Protein AF-A0A172ZFK7-F1 (afdb_monomer)

Structure (mmCIF, N/CA/C/O backbone):
data_AF-A0A172ZFK7-F1
#
_entry.id   AF-A0A172ZFK7-F1
#
loop_
_atom_site.group_PDB
_atom_site.id
_atom_site.type_symbol
_atom_site.label_atom_id
_atom_site.label_alt_id
_at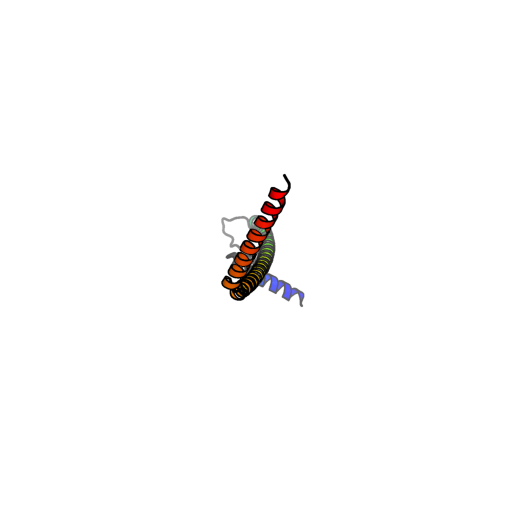om_site.label_comp_id
_atom_site.label_asym_id
_atom_site.label_entity_id
_atom_site.label_seq_id
_atom_site.pdbx_PDB_ins_code
_atom_site.Cartn_x
_atom_site.Cartn_y
_atom_site.Cartn_z
_atom_site.occupancy
_atom_site.B_iso_or_equiv
_atom_site.auth_seq_id
_atom_site.auth_comp_id
_atom_site.auth_asym_id
_atom_site.auth_atom_id
_atom_site.pdbx_PDB_model_num
ATOM 1 N N . MET A 1 1 ? 1.191 -23.867 24.090 1.00 53.88 1 MET A N 1
ATOM 2 C CA . MET A 1 1 ? 1.897 -22.593 24.355 1.00 53.88 1 MET A CA 1
ATOM 3 C C . MET A 1 1 ? 2.225 -21.770 23.101 1.00 53.88 1 MET A C 1
ATOM 5 O O . MET A 1 1 ? 2.322 -20.567 23.243 1.00 53.88 1 MET A O 1
ATOM 9 N N . ALA A 1 2 ? 2.313 -22.334 21.885 1.00 56.88 2 ALA A N 1
ATOM 10 C CA . ALA A 1 2 ? 2.636 -21.568 20.660 1.00 56.88 2 ALA A CA 1
ATOM 11 C C . ALA A 1 2 ? 1.489 -20.710 20.059 1.00 56.88 2 ALA A C 1
ATOM 13 O O . ALA A 1 2 ? 1.729 -19.891 19.178 1.00 56.88 2 ALA A O 1
ATOM 14 N N . VAL A 1 3 ? 0.237 -20.900 20.495 1.00 56.22 3 VAL A N 1
ATOM 15 C CA . VAL A 1 3 ? -0.930 -20.162 19.958 1.00 56.22 3 VAL A CA 1
ATOM 16 C C . VAL A 1 3 ? -0.988 -18.724 20.488 1.00 56.22 3 VAL A C 1
ATOM 18 O O . VAL A 1 3 ? -1.387 -17.823 19.757 1.00 56.22 3 VAL A O 1
ATOM 21 N N . ASP A 1 4 ? -0.530 -18.505 21.722 1.00 61.91 4 ASP A N 1
ATOM 22 C CA . ASP A 1 4 ? -0.511 -17.186 22.368 1.00 61.91 4 ASP A CA 1
ATOM 23 C C . ASP A 1 4 ? 0.520 -16.260 21.696 1.00 61.91 4 ASP A C 1
ATOM 25 O O . ASP A 1 4 ? 0.225 -15.124 21.345 1.00 61.91 4 ASP A O 1
ATOM 29 N N . GLU A 1 5 ? 1.697 -16.791 21.349 1.00 71.00 5 GLU A N 1
ATOM 30 C CA . GLU A 1 5 ? 2.779 -16.035 20.701 1.00 71.00 5 GLU A CA 1
ATOM 31 C C . GLU A 1 5 ? 2.378 -15.396 19.360 1.00 71.00 5 GLU A C 1
ATOM 33 O O . GLU A 1 5 ? 2.743 -14.255 19.075 1.00 71.00 5 GLU A O 1
ATOM 38 N N . ASN A 1 6 ? 1.609 -16.110 18.531 1.00 74.62 6 ASN A N 1
ATOM 39 C CA . ASN A 1 6 ? 1.133 -15.581 17.249 1.00 74.62 6 ASN A CA 1
ATOM 40 C C . ASN A 1 6 ? 0.073 -14.488 17.431 1.00 74.62 6 ASN A C 1
ATOM 42 O O . ASN A 1 6 ? 0.011 -13.552 16.633 1.00 74.62 6 ASN A O 1
ATOM 46 N N . TYR A 1 7 ? -0.750 -14.595 18.476 1.00 72.56 7 TYR A N 1
ATOM 47 C CA . TYR A 1 7 ? -1.747 -13.584 18.806 1.00 72.56 7 TYR A CA 1
ATOM 48 C C . TYR A 1 7 ? -1.083 -12.298 19.312 1.00 72.56 7 TYR A C 1
ATOM 50 O O . TYR A 1 7 ? -1.407 -11.213 18.828 1.00 72.56 7 TYR A O 1
ATOM 58 N N . GLN A 1 8 ? -0.075 -12.425 20.184 1.00 76.81 8 GLN A N 1
ATOM 59 C CA . GLN A 1 8 ? 0.700 -11.283 20.676 1.00 76.81 8 GLN A CA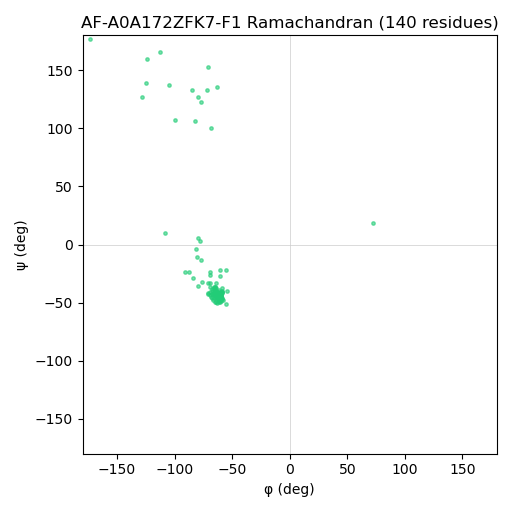 1
ATOM 60 C C . GLN A 1 8 ? 1.416 -10.537 19.545 1.00 76.81 8 GLN A C 1
ATOM 62 O O . GLN A 1 8 ? 1.319 -9.315 19.463 1.00 76.81 8 GLN A O 1
ATOM 67 N N . ARG A 1 9 ? 2.057 -11.250 18.608 1.00 80.62 9 ARG A N 1
ATOM 68 C CA . ARG A 1 9 ? 2.707 -10.606 17.448 1.00 80.62 9 ARG A CA 1
ATOM 69 C C . ARG A 1 9 ? 1.722 -9.813 16.598 1.00 80.62 9 ARG A C 1
ATOM 71 O O . ARG A 1 9 ? 2.004 -8.684 16.215 1.00 80.62 9 ARG A O 1
ATOM 78 N N . LYS A 1 10 ? 0.541 -10.378 16.338 1.00 77.12 10 LYS A N 1
ATOM 79 C CA . LYS A 1 10 ? -0.492 -9.705 15.545 1.00 77.12 10 LYS A CA 1
ATOM 80 C C . LYS A 1 10 ? -0.999 -8.429 16.230 1.00 77.12 10 LYS A C 1
ATOM 82 O O . LYS A 1 10 ? -1.238 -7.429 15.556 1.00 77.12 10 LYS A O 1
ATOM 87 N N . LEU A 1 11 ? -1.124 -8.454 17.558 1.00 77.56 11 LEU A N 1
ATOM 88 C CA . LEU A 1 11 ? -1.454 -7.281 18.371 1.00 77.56 11 LEU A CA 1
ATOM 89 C C . LEU A 1 11 ? -0.350 -6.219 18.328 1.00 77.56 11 LEU A C 1
ATOM 91 O O . LEU A 1 11 ? -0.646 -5.033 18.187 1.00 77.56 11 LEU A O 1
ATOM 95 N N . GLU A 1 12 ? 0.917 -6.618 18.417 1.00 84.12 12 GLU A N 1
ATOM 96 C CA . GLU A 1 12 ? 2.050 -5.693 18.300 1.00 84.12 12 GLU A CA 1
ATOM 97 C C . GLU A 1 12 ? 2.109 -5.034 16.919 1.00 84.12 12 GLU A C 1
ATOM 99 O O . GLU A 1 12 ? 2.261 -3.812 16.825 1.00 84.12 12 GLU A O 1
ATOM 104 N N . ASP A 1 13 ? 1.917 -5.814 15.854 1.00 85.00 13 ASP A N 1
ATOM 105 C CA . ASP A 1 13 ? 1.858 -5.315 14.481 1.00 85.00 13 ASP A CA 1
ATOM 106 C C . ASP A 1 13 ? 0.689 -4.342 14.294 1.00 85.00 13 ASP A C 1
ATOM 108 O O . ASP A 1 13 ? 0.857 -3.273 13.701 1.00 85.00 13 ASP A O 1
ATOM 112 N N . GLN A 1 14 ? -0.481 -4.659 14.861 1.00 81.44 14 GLN A N 1
ATOM 113 C CA . GLN A 1 14 ? -1.640 -3.766 14.869 1.00 81.44 14 GLN A CA 1
ATOM 114 C C . GLN A 1 14 ? -1.343 -2.448 15.593 1.00 81.44 14 GLN A C 1
ATOM 116 O O . GLN A 1 14 ? -1.564 -1.374 15.029 1.00 81.44 14 GLN A O 1
ATOM 121 N N . LYS A 1 15 ? -0.784 -2.505 16.806 1.00 83.56 15 LYS A N 1
ATOM 122 C CA . LYS A 1 15 ? -0.431 -1.311 17.589 1.00 83.56 15 LYS A CA 1
ATOM 123 C C . LYS A 1 15 ? 0.612 -0.457 16.880 1.00 83.56 15 LYS A C 1
ATOM 125 O O . LYS A 1 15 ? 0.503 0.772 16.845 1.00 83.56 15 LYS A O 1
ATOM 130 N N . ARG A 1 16 ? 1.621 -1.090 16.280 1.00 86.50 16 ARG A N 1
ATOM 131 C CA . ARG A 1 16 ? 2.657 -0.402 15.505 1.00 86.50 16 ARG A CA 1
ATOM 132 C C . ARG A 1 16 ? 2.064 0.292 14.284 1.00 86.50 16 ARG A C 1
ATOM 134 O O . ARG A 1 16 ? 2.390 1.455 14.039 1.00 86.50 16 ARG A O 1
ATOM 141 N N . LEU A 1 17 ? 1.186 -0.396 13.557 1.00 85.12 17 LEU A N 1
ATOM 142 C CA . LEU A 1 17 ? 0.504 0.147 12.391 1.00 85.12 17 LEU A CA 1
ATOM 143 C C . LEU A 1 17 ? -0.348 1.364 12.762 1.00 85.12 17 LEU A C 1
ATOM 145 O O . LEU A 1 17 ? -0.238 2.417 12.135 1.00 85.12 17 LEU A O 1
ATOM 149 N N . PHE A 1 18 ? -1.150 1.254 13.819 1.00 86.00 18 PHE A N 1
ATOM 150 C CA . PHE A 1 18 ? -2.010 2.345 14.277 1.00 86.00 18 PHE A CA 1
ATOM 151 C C . PHE A 1 18 ? -1.195 3.555 14.727 1.00 86.00 18 PHE A C 1
ATOM 153 O O . PHE A 1 18 ? -1.502 4.680 14.332 1.00 86.00 18 PHE A O 1
ATOM 160 N N . LYS A 1 19 ? -0.082 3.333 15.434 1.00 87.06 19 LYS A N 1
ATOM 161 C CA . LYS A 1 19 ? 0.851 4.402 15.806 1.00 87.06 19 LYS A CA 1
ATOM 162 C C . LYS A 1 19 ? 1.441 5.112 14.585 1.00 87.06 19 LYS A C 1
ATOM 164 O O . LYS A 1 19 ? 1.533 6.336 14.590 1.00 87.06 19 LYS A O 1
ATOM 169 N N . GLN A 1 20 ? 1.832 4.370 13.548 1.00 87.56 20 GLN A N 1
ATOM 170 C CA . GLN A 1 20 ? 2.375 4.950 12.315 1.00 87.56 20 GLN A CA 1
ATOM 171 C C . GLN A 1 20 ? 1.331 5.777 11.551 1.00 87.56 20 GLN A C 1
ATOM 173 O O . GLN A 1 20 ? 1.669 6.812 10.982 1.00 87.56 20 GLN A O 1
ATOM 178 N N . LEU A 1 21 ? 0.070 5.341 11.564 1.00 85.50 21 LEU A N 1
ATOM 179 C CA . LEU A 1 21 ? -1.048 6.036 10.921 1.00 85.50 21 LEU A CA 1
ATOM 180 C C . LEU A 1 21 ? -1.625 7.185 11.768 1.00 85.50 21 LEU A C 1
ATOM 182 O O . LEU A 1 21 ? -2.519 7.891 11.309 1.00 85.50 21 LEU A O 1
ATOM 186 N N . GLY A 1 22 ? -1.138 7.385 12.997 1.00 87.19 22 GLY A N 1
ATOM 187 C CA . GLY A 1 22 ? -1.666 8.397 13.915 1.00 87.19 22 GLY A CA 1
ATOM 188 C C . GLY A 1 22 ? -3.038 8.052 14.509 1.00 87.19 22 GLY A C 1
ATOM 189 O O . GLY A 1 22 ? -3.731 8.939 15.012 1.00 87.19 22 GLY A O 1
ATOM 190 N N . ILE A 1 23 ? -3.434 6.778 14.468 1.00 88.56 23 ILE A N 1
ATOM 191 C CA . ILE A 1 23 ? -4.667 6.270 15.075 1.00 88.56 23 ILE A CA 1
ATOM 192 C C . ILE A 1 23 ? -4.428 6.087 16.576 1.00 88.56 23 ILE A C 1
ATOM 194 O O . ILE A 1 23 ? -3.461 5.454 16.997 1.00 88.56 23 ILE A O 1
ATOM 198 N N . LYS A 1 24 ? -5.305 6.680 17.391 1.00 85.50 24 LYS A N 1
ATOM 199 C CA . LYS A 1 24 ? -5.127 6.771 18.850 1.00 85.50 24 LYS A CA 1
ATOM 200 C C . LYS A 1 24 ? -5.741 5.620 19.643 1.00 85.50 24 LYS A C 1
ATOM 202 O O . LYS A 1 24 ? -5.314 5.395 20.769 1.00 85.50 24 LYS A O 1
ATOM 207 N N . PHE A 1 25 ? -6.743 4.946 19.089 1.00 86.44 25 PHE A N 1
ATOM 208 C CA . PHE A 1 25 ? -7.508 3.908 19.775 1.00 86.44 25 PHE A CA 1
ATOM 209 C C . PHE A 1 25 ? -7.470 2.615 18.964 1.00 86.44 25 PHE A C 1
ATOM 211 O O . PHE A 1 25 ? -7.556 2.659 17.737 1.00 86.44 25 PHE A O 1
ATOM 218 N N . ASP A 1 26 ? -7.328 1.487 19.653 1.00 85.88 26 ASP A N 1
ATOM 219 C CA . ASP A 1 26 ? -7.521 0.145 19.109 1.00 85.88 26 ASP A CA 1
ATOM 220 C C . ASP A 1 26 ? -8.750 -0.515 19.754 1.00 85.88 26 ASP A C 1
ATOM 222 O O . ASP A 1 26 ? -9.279 -0.026 20.755 1.00 85.88 26 ASP A O 1
ATOM 226 N N . ALA A 1 27 ? -9.227 -1.607 19.153 1.00 87.56 27 ALA A N 1
ATOM 227 C CA . ALA A 1 27 ? -10.396 -2.346 19.633 1.00 87.56 27 ALA A CA 1
ATOM 228 C C . ALA A 1 27 ? -10.248 -2.759 21.110 1.00 87.56 27 ALA A C 1
ATOM 230 O O . ALA A 1 27 ? -11.181 -2.616 21.894 1.00 87.56 27 ALA A O 1
ATOM 231 N N . LEU A 1 28 ? -9.043 -3.187 21.504 1.00 87.19 28 LEU A N 1
ATOM 232 C CA . LEU A 1 28 ? -8.735 -3.591 22.874 1.00 87.19 28 LEU A CA 1
ATOM 233 C C . LEU A 1 28 ? -8.816 -2.416 23.862 1.00 87.19 28 LEU A C 1
ATOM 235 O O . LEU A 1 28 ? -9.455 -2.532 24.898 1.00 87.19 28 LEU A O 1
ATOM 239 N N . THR A 1 29 ? -8.233 -1.263 23.526 1.00 89.56 29 THR A N 1
ATOM 240 C CA . THR A 1 29 ? -8.256 -0.050 24.362 1.00 89.56 29 THR A CA 1
ATOM 241 C C . THR A 1 29 ? -9.673 0.488 24.522 1.00 89.56 29 THR A C 1
ATOM 243 O O . THR A 1 29 ? -9.978 1.069 25.559 1.00 89.56 29 THR A O 1
ATOM 246 N N . ILE A 1 30 ? -10.526 0.341 23.502 1.00 90.50 30 ILE A N 1
ATOM 247 C CA . ILE A 1 30 ? -11.939 0.732 23.584 1.00 90.50 30 ILE A CA 1
ATOM 248 C C . ILE A 1 30 ? -12.698 -0.234 24.499 1.00 90.50 30 ILE A C 1
ATOM 250 O O . ILE A 1 30 ? -13.461 0.223 25.342 1.00 90.50 30 ILE A O 1
ATOM 254 N N . HIS A 1 31 ? -12.442 -1.538 24.382 1.00 89.50 31 HIS A N 1
ATOM 255 C CA . HIS A 1 31 ? -13.067 -2.559 25.222 1.00 89.50 31 HIS A CA 1
ATOM 256 C C . HIS A 1 31 ? -12.674 -2.446 26.703 1.00 89.50 31 HIS A C 1
ATOM 258 O O . HIS A 1 31 ? -13.517 -2.563 27.582 1.00 89.50 31 HIS A O 1
ATOM 264 N N . GLU A 1 32 ? -11.403 -2.163 26.995 1.00 90.19 32 GLU A N 1
ATOM 265 C CA . GLU A 1 32 ? -10.888 -1.992 28.362 1.00 90.19 32 GLU A CA 1
ATOM 266 C C . GLU A 1 32 ? -11.195 -0.598 28.952 1.00 90.19 32 GLU A C 1
ATOM 268 O O . GLU A 1 32 ? -10.693 -0.236 30.021 1.00 90.19 32 GLU A O 1
ATOM 273 N N . LYS A 1 33 ? -11.965 0.243 28.246 1.00 91.56 33 LYS A N 1
ATOM 274 C CA . LYS A 1 33 ? -12.189 1.628 28.655 1.00 91.56 33 LYS A CA 1
ATOM 275 C C . LYS A 1 33 ? -13.279 1.742 29.717 1.00 91.56 33 LYS A C 1
ATOM 277 O O . LYS A 1 33 ? -14.461 1.787 29.402 1.00 91.56 33 LYS A O 1
ATOM 282 N N . ASP A 1 34 ? -12.864 2.004 30.952 1.00 89.00 34 ASP A N 1
ATOM 283 C CA . ASP A 1 34 ? -13.795 2.376 32.020 1.00 89.00 34 ASP A CA 1
ATOM 284 C C . ASP A 1 34 ? -14.124 3.879 32.028 1.00 89.00 34 ASP A C 1
ATOM 286 O O . ASP A 1 34 ? -13.240 4.751 31.980 1.00 89.00 34 ASP A O 1
ATOM 290 N N . PHE A 1 35 ? -15.418 4.196 32.142 1.00 89.69 35 PHE A N 1
ATOM 291 C CA . PHE A 1 35 ? -15.931 5.561 32.278 1.00 89.69 35 PHE A CA 1
ATOM 292 C C . PHE A 1 35 ? -16.369 5.849 33.715 1.00 89.69 35 PHE A C 1
ATOM 294 O O . PHE A 1 35 ? -17.027 5.046 34.368 1.00 89.69 35 PHE A O 1
ATOM 301 N N . THR A 1 36 ? -16.039 7.037 34.227 1.00 87.94 36 THR A N 1
ATOM 302 C CA . THR A 1 36 ? -16.483 7.456 35.563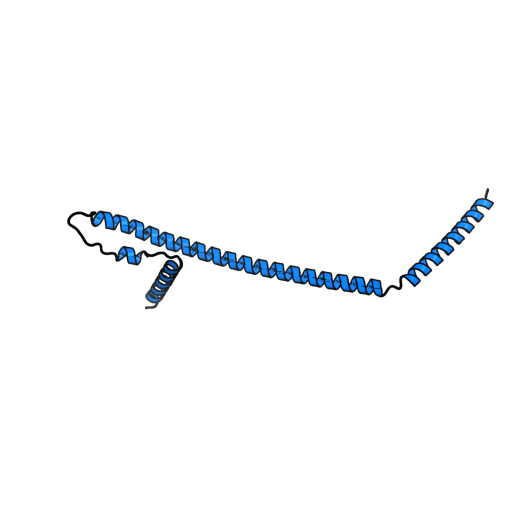 1.00 87.94 36 THR A CA 1
ATOM 303 C C . THR A 1 36 ? -17.945 7.897 35.540 1.00 87.94 36 THR A C 1
ATOM 305 O O . THR A 1 36 ? -18.293 8.865 34.860 1.00 87.94 36 THR A O 1
ATOM 308 N N . THR A 1 37 ? -18.785 7.260 36.353 1.00 86.94 37 THR A N 1
ATOM 309 C CA . THR A 1 37 ? -20.200 7.623 36.496 1.00 86.94 37 THR A CA 1
ATOM 310 C C . THR A 1 37 ? -20.366 8.938 37.266 1.00 86.94 37 THR A C 1
ATOM 312 O O . THR A 1 37 ? -19.760 9.151 38.317 1.00 86.94 37 THR A O 1
ATOM 315 N N . LYS A 1 38 ? -21.206 9.844 36.753 1.00 89.06 38 LYS A N 1
ATOM 316 C CA . LYS A 1 38 ? -21.582 11.117 37.400 1.00 89.06 38 LYS A CA 1
ATOM 317 C C . LYS A 1 38 ? -23.104 11.201 37.540 1.00 89.06 38 LYS A C 1
ATOM 319 O O . LYS A 1 38 ? -23.821 10.549 36.793 1.00 89.06 38 LYS A O 1
ATOM 324 N N . MET A 1 39 ? -23.606 12.049 38.450 1.00 81.19 39 MET A N 1
ATOM 325 C CA . MET A 1 39 ? -25.055 12.210 38.717 1.00 81.19 39 MET A CA 1
ATOM 326 C C . MET A 1 39 ? -25.908 12.566 37.486 1.00 81.19 39 MET A C 1
ATOM 328 O O . MET A 1 39 ? -27.115 12.349 37.492 1.00 81.19 39 MET A O 1
ATOM 332 N N . ARG A 1 40 ? -25.301 13.131 36.441 1.00 85.62 40 ARG A N 1
ATOM 333 C CA . ARG A 1 40 ? -25.891 13.242 35.106 1.00 85.62 40 ARG A CA 1
ATOM 334 C C . ARG A 1 40 ? -24.884 12.687 34.111 1.00 85.62 40 ARG A C 1
ATOM 336 O O . ARG A 1 40 ? -23.733 13.123 34.111 1.00 85.62 40 ARG A O 1
ATOM 343 N N . GLY A 1 41 ? -25.324 11.752 33.284 1.00 86.81 41 GLY A N 1
ATOM 344 C CA . GLY A 1 41 ? -24.505 11.084 32.284 1.00 86.81 41 GLY A CA 1
ATOM 345 C C . GLY A 1 41 ? -25.360 10.190 31.396 1.00 86.81 41 GLY A C 1
ATOM 346 O O . GLY A 1 41 ? -26.570 10.087 31.603 1.00 86.81 41 GLY A O 1
ATOM 347 N N . TYR A 1 42 ? -24.720 9.577 30.406 1.00 90.25 42 TYR A N 1
ATOM 348 C CA . TYR A 1 42 ? -25.334 8.534 29.593 1.00 90.25 42 TYR A CA 1
ATOM 349 C C . TYR A 1 42 ? -25.515 7.253 30.413 1.00 90.25 42 TYR A C 1
ATOM 351 O O . TYR A 1 42 ? -24.776 7.027 31.376 1.00 90.25 42 TYR A O 1
ATOM 359 N N . SER A 1 43 ? -26.508 6.442 30.042 1.00 90.06 43 SER A N 1
ATOM 360 C CA . SER A 1 43 ? -26.660 5.103 30.608 1.00 90.06 43 SER A CA 1
ATOM 361 C C . SER A 1 43 ? -25.443 4.264 30.236 1.00 90.06 43 SER A C 1
ATOM 363 O O . SER A 1 43 ? -25.003 4.307 29.089 1.00 90.06 43 SER A O 1
ATOM 365 N N . GLN A 1 44 ? -24.903 3.513 31.195 1.00 89.81 44 GLN A N 1
ATOM 366 C CA . GLN A 1 44 ? -23.770 2.625 30.940 1.00 89.81 44 GLN A CA 1
ATOM 367 C C . GLN A 1 44 ? -24.123 1.584 29.872 1.00 89.81 44 GLN A C 1
ATOM 369 O O . GLN A 1 44 ? -23.348 1.389 28.949 1.00 89.81 44 GLN A O 1
ATOM 374 N N . GLU A 1 45 ? -25.331 1.019 29.933 1.00 91.19 45 GLU A N 1
ATOM 375 C CA . GLU A 1 45 ? -25.811 0.027 28.964 1.00 91.19 45 GLU A CA 1
ATOM 376 C C . GLU A 1 45 ? -25.834 0.584 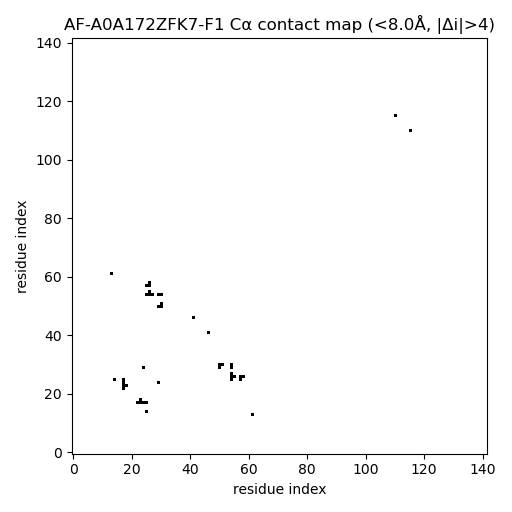27.532 1.00 91.19 45 GLU A C 1
ATOM 378 O O . GLU A 1 45 ? -25.324 -0.053 26.616 1.00 91.19 45 GLU A O 1
ATOM 383 N N . ASP A 1 46 ? -26.360 1.799 27.333 1.00 92.88 46 ASP A N 1
ATOM 384 C CA . ASP A 1 46 ? -26.414 2.431 26.005 1.00 92.88 46 ASP A CA 1
ATOM 385 C C . ASP A 1 46 ? -25.010 2.719 25.454 1.00 92.88 46 ASP A C 1
ATOM 387 O O . ASP A 1 46 ? -24.770 2.612 24.250 1.00 92.88 46 ASP A O 1
ATOM 391 N N . VAL A 1 47 ? -24.082 3.110 26.335 1.00 92.62 47 VAL A N 1
ATOM 392 C CA . VAL A 1 47 ? -22.683 3.346 25.965 1.00 92.62 47 VAL A CA 1
ATOM 393 C C . VAL A 1 47 ? -22.009 2.030 25.599 1.00 92.62 47 VAL A C 1
ATOM 395 O O . VAL A 1 47 ? -21.355 1.986 24.565 1.00 92.62 47 VAL A O 1
ATOM 398 N N . ASP A 1 48 ? -22.200 0.968 26.378 1.00 91.19 48 ASP A N 1
ATOM 399 C CA . ASP A 1 48 ? -21.596 -0.341 26.120 1.00 91.19 48 ASP A CA 1
ATOM 400 C C . ASP A 1 48 ? -22.078 -0.918 24.779 1.00 91.19 48 ASP A C 1
ATOM 402 O O . ASP A 1 48 ? -21.250 -1.277 23.944 1.00 91.19 48 ASP A O 1
ATOM 406 N N . PHE A 1 49 ? -23.388 -0.878 24.494 1.00 94.69 49 PHE A N 1
ATOM 407 C CA . PHE A 1 49 ? -23.921 -1.295 23.187 1.00 94.69 49 PHE A CA 1
ATOM 408 C C . PHE A 1 49 ? -23.327 -0.493 22.025 1.00 94.69 49 PHE A C 1
ATOM 410 O O . PHE A 1 49 ? -23.008 -1.050 20.976 1.00 94.69 49 PHE A O 1
ATOM 417 N N . PHE A 1 50 ? -23.160 0.819 22.201 1.00 94.62 50 PHE A N 1
ATOM 418 C CA . PHE A 1 50 ? -22.527 1.651 21.184 1.00 94.62 50 PHE A CA 1
ATOM 419 C C . PHE A 1 50 ? -21.040 1.314 21.012 1.00 94.62 50 PHE A C 1
ATOM 421 O O . PHE A 1 50 ? -20.534 1.293 19.889 1.00 94.62 50 PHE A O 1
ATOM 428 N N . LEU A 1 51 ? -20.320 1.058 22.106 1.00 94.50 51 LEU A N 1
ATOM 429 C CA . LEU A 1 51 ? -18.902 0.717 22.062 1.00 94.50 51 LEU A CA 1
ATOM 430 C C . LEU A 1 51 ? -18.658 -0.659 21.446 1.00 94.50 51 LEU A C 1
ATOM 432 O O . LEU A 1 51 ? -17.669 -0.795 20.733 1.00 94.50 51 LEU A O 1
ATOM 436 N N . ASP A 1 52 ? -19.559 -1.625 21.624 1.00 93.50 52 ASP A N 1
ATOM 437 C CA . ASP A 1 52 ? -19.495 -2.920 20.938 1.00 93.50 52 ASP A CA 1
ATOM 438 C C . ASP A 1 52 ? -19.531 -2.752 19.409 1.00 93.50 52 ASP A C 1
ATOM 440 O O . ASP A 1 52 ? -18.686 -3.304 18.697 1.00 93.50 52 ASP A O 1
ATOM 444 N N . ASP A 1 53 ? -20.439 -1.918 18.889 1.00 95.69 53 ASP A N 1
ATOM 445 C CA . ASP A 1 53 ? -20.502 -1.607 17.455 1.00 95.69 53 ASP A CA 1
ATOM 446 C C . ASP A 1 53 ? -19.232 -0.885 16.970 1.00 95.69 53 ASP A C 1
ATOM 448 O O . ASP A 1 53 ? -18.674 -1.212 15.917 1.00 95.69 53 ASP A O 1
ATOM 452 N N . VAL A 1 54 ? -18.723 0.069 17.760 1.00 94.12 54 VAL A N 1
ATOM 453 C CA . VAL A 1 54 ? -17.476 0.780 17.442 1.00 94.12 54 VAL A CA 1
ATOM 454 C C . VAL A 1 54 ? -16.283 -0.180 17.431 1.00 94.12 54 VAL A C 1
ATOM 456 O O . VAL A 1 54 ? -15.444 -0.092 16.535 1.00 94.12 54 VAL A O 1
ATOM 459 N N . ILE A 1 55 ? -16.198 -1.117 18.376 1.00 92.12 55 ILE A N 1
ATOM 460 C CA . ILE A 1 55 ? -15.142 -2.137 18.429 1.00 92.12 55 ILE A CA 1
ATOM 461 C C . ILE A 1 55 ? -15.141 -2.960 17.136 1.00 92.12 55 ILE A C 1
ATOM 463 O O . ILE A 1 55 ? -14.090 -3.095 16.501 1.00 92.12 55 ILE A O 1
ATOM 467 N N . LEU A 1 56 ? -16.312 -3.435 16.697 1.00 92.88 56 LEU A N 1
ATOM 468 C CA . LEU A 1 56 ? -16.453 -4.205 15.456 1.00 92.88 56 LEU A CA 1
ATOM 469 C C . LEU A 1 56 ? -15.991 -3.417 14.225 1.00 92.88 56 LEU A C 1
ATOM 471 O O . LEU A 1 56 ? -15.317 -3.961 13.343 1.00 92.88 56 LEU A O 1
ATOM 475 N N . ASP A 1 57 ? -16.319 -2.130 14.153 1.00 93.31 57 ASP A N 1
ATOM 476 C CA . ASP A 1 57 ? -15.874 -1.284 13.049 1.00 93.31 57 ASP A CA 1
ATOM 477 C C . ASP A 1 57 ? -14.362 -1.031 13.085 1.00 93.31 57 ASP A C 1
ATOM 479 O O . ASP A 1 57 ? -13.715 -1.059 12.036 1.00 93.31 57 ASP A O 1
ATOM 483 N N . TYR A 1 58 ? -13.755 -0.887 14.266 1.00 90.62 58 TYR A N 1
ATOM 484 C CA . TYR A 1 58 ? -12.298 -0.782 14.400 1.00 90.62 58 TYR A CA 1
ATOM 485 C C . TYR A 1 58 ? -11.570 -2.062 13.963 1.00 90.62 58 TYR A C 1
ATOM 487 O O . TYR A 1 58 ? -10.519 -1.979 13.316 1.00 90.62 58 TYR A O 1
ATOM 495 N N . GLU A 1 59 ? -12.134 -3.243 14.225 1.00 87.94 59 GLU A N 1
ATOM 496 C CA . GLU A 1 59 ? -11.609 -4.503 13.686 1.00 87.94 59 GLU A CA 1
ATOM 497 C C . GLU A 1 59 ? -11.715 -4.566 12.154 1.00 87.94 59 GLU A C 1
ATOM 499 O O . GLU A 1 59 ? -10.771 -4.978 11.466 1.00 87.94 59 GLU A O 1
ATOM 504 N N . ARG A 1 60 ? -12.844 -4.115 11.592 1.00 91.31 60 ARG A N 1
ATOM 505 C CA . ARG A 1 60 ? -13.039 -4.037 10.135 1.00 91.31 60 ARG A CA 1
ATOM 506 C C . ARG A 1 60 ? -12.071 -3.055 9.488 1.00 91.31 60 ARG A C 1
ATOM 508 O O . ARG A 1 60 ? -11.466 -3.395 8.470 1.00 91.31 60 ARG A O 1
ATOM 515 N N . PHE A 1 61 ? -11.882 -1.873 10.074 1.00 89.50 61 PHE A N 1
ATOM 516 C CA . PHE A 1 61 ? -10.920 -0.890 9.582 1.00 89.50 61 PHE A CA 1
ATOM 517 C C . PHE A 1 61 ? -9.508 -1.450 9.583 1.00 89.50 61 PHE A C 1
ATOM 519 O O . PHE A 1 61 ? -8.815 -1.309 8.578 1.00 89.50 61 PHE A O 1
ATOM 526 N N . TYR A 1 62 ? -9.101 -2.141 10.651 1.00 87.81 62 TYR A N 1
ATOM 527 C CA . TYR A 1 62 ? -7.798 -2.796 10.691 1.00 87.81 62 TYR A CA 1
ATOM 528 C C . TYR A 1 62 ? -7.610 -3.748 9.505 1.00 87.81 62 TYR A C 1
ATOM 530 O O . TYR A 1 62 ? -6.637 -3.614 8.765 1.00 87.81 62 TYR A O 1
ATOM 538 N N . LYS A 1 63 ? -8.573 -4.646 9.265 1.00 89.38 63 LYS A N 1
ATOM 539 C CA . LYS A 1 63 ? -8.507 -5.591 8.142 1.00 89.38 63 LYS A CA 1
ATOM 540 C C . LYS A 1 63 ? -8.397 -4.880 6.791 1.00 89.38 63 LYS A C 1
ATOM 542 O O . LYS A 1 63 ? -7.547 -5.235 5.983 1.00 89.38 63 LYS A O 1
ATOM 547 N N . ILE A 1 64 ? -9.225 -3.861 6.558 1.00 92.00 64 ILE A N 1
ATOM 548 C CA . ILE A 1 64 ? -9.225 -3.100 5.299 1.00 92.00 64 ILE A CA 1
ATOM 549 C C . ILE A 1 64 ? -7.889 -2.381 5.090 1.00 92.00 64 ILE A C 1
ATOM 551 O O . ILE A 1 64 ? -7.353 -2.392 3.983 1.00 92.00 64 ILE A O 1
ATOM 555 N N . ILE A 1 65 ? -7.346 -1.760 6.139 1.00 90.62 65 ILE A N 1
ATOM 556 C CA . ILE A 1 65 ? -6.071 -1.041 6.077 1.00 90.62 65 ILE A CA 1
ATOM 557 C C . ILE A 1 65 ? -4.932 -2.012 5.757 1.00 90.62 65 ILE A C 1
ATOM 559 O O . ILE A 1 65 ? -4.127 -1.718 4.875 1.00 90.62 65 ILE A O 1
ATOM 563 N N . THR A 1 66 ? -4.872 -3.165 6.427 1.00 88.88 66 THR A N 1
ATOM 564 C CA . THR A 1 66 ? -3.854 -4.188 6.155 1.00 88.88 66 THR A CA 1
ATOM 565 C C . THR A 1 66 ? -3.957 -4.704 4.721 1.00 88.88 66 THR A C 1
ATOM 567 O O . THR A 1 66 ? -2.967 -4.657 3.994 1.00 88.88 66 THR A O 1
ATOM 570 N N . ASP A 1 67 ? -5.158 -5.078 4.268 1.00 92.38 67 ASP A N 1
ATOM 571 C CA . ASP A 1 67 ? -5.385 -5.545 2.894 1.00 92.38 67 ASP A CA 1
ATOM 572 C C . ASP A 1 67 ? -4.975 -4.486 1.852 1.00 92.38 67 ASP A C 1
ATOM 574 O O . ASP A 1 67 ? -4.448 -4.810 0.783 1.00 92.38 67 ASP A O 1
ATOM 578 N N . LEU A 1 68 ? -5.224 -3.203 2.136 1.00 92.06 68 LEU A N 1
ATOM 579 C CA . LEU A 1 68 ? -4.852 -2.105 1.248 1.00 92.06 68 LEU A CA 1
ATOM 580 C C . LEU A 1 68 ? -3.336 -1.881 1.219 1.00 92.06 68 LEU A C 1
ATOM 582 O O . LEU A 1 68 ? -2.777 -1.659 0.144 1.00 92.06 68 LEU A O 1
ATOM 586 N N . LEU A 1 69 ? -2.670 -1.952 2.371 1.00 90.12 69 LEU A N 1
ATOM 587 C CA . LEU A 1 69 ? -1.216 -1.819 2.468 1.00 90.12 69 LEU A CA 1
ATOM 588 C C . LEU A 1 69 ? -0.496 -2.963 1.763 1.00 90.12 69 LEU A C 1
ATOM 590 O O . LEU A 1 69 ? 0.481 -2.718 1.055 1.00 90.12 69 LEU A O 1
ATOM 594 N N . ASP A 1 70 ? -1.001 -4.187 1.884 1.00 91.50 70 ASP A N 1
ATOM 595 C CA . ASP A 1 70 ? -0.450 -5.342 1.177 1.00 91.50 70 ASP A CA 1
ATOM 596 C C . ASP A 1 70 ? -0.557 -5.163 -0.340 1.00 91.50 70 ASP A C 1
ATOM 598 O O . ASP A 1 70 ? 0.439 -5.306 -1.056 1.00 91.50 70 ASP A O 1
ATOM 602 N N . LYS A 1 71 ? -1.724 -4.732 -0.835 1.00 93.00 71 LYS A N 1
ATOM 603 C CA . LYS A 1 71 ? -1.919 -4.408 -2.259 1.00 93.00 71 LYS A CA 1
ATOM 604 C C . LYS A 1 71 ? -1.024 -3.264 -2.726 1.00 93.00 71 LYS A C 1
ATOM 606 O O . LYS A 1 71 ? -0.476 -3.324 -3.826 1.00 93.00 71 LYS A O 1
ATOM 611 N N . TYR A 1 72 ? -0.866 -2.222 -1.912 1.00 92.19 72 TYR A N 1
ATOM 612 C CA . TYR A 1 72 ? 0.012 -1.097 -2.223 1.00 92.19 72 TYR A CA 1
ATOM 613 C C . TYR A 1 72 ? 1.472 -1.549 -2.342 1.00 92.19 72 TYR A C 1
ATOM 615 O O . TYR A 1 72 ? 2.146 -1.222 -3.320 1.00 92.19 72 TYR A O 1
ATOM 623 N N . ASN A 1 73 ? 1.941 -2.367 -1.399 1.00 91.81 73 ASN A N 1
ATOM 624 C CA . ASN A 1 73 ? 3.286 -2.932 -1.420 1.00 91.81 73 ASN A CA 1
ATOM 625 C C . ASN A 1 73 ? 3.507 -3.842 -2.636 1.00 91.81 73 ASN A C 1
ATOM 627 O O . ASN A 1 73 ? 4.563 -3.775 -3.269 1.00 91.81 73 ASN A O 1
ATOM 631 N N . GLU A 1 74 ? 2.526 -4.674 -2.990 1.00 93.25 74 GLU A N 1
ATOM 632 C CA . GLU A 1 74 ? 2.591 -5.515 -4.189 1.00 93.25 74 GLU A CA 1
AT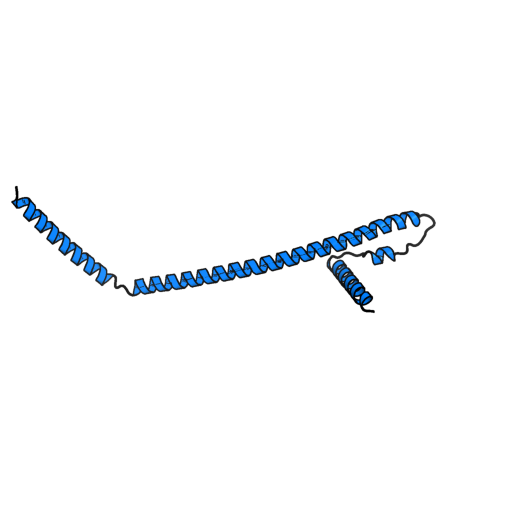OM 633 C C . GLU A 1 74 ? 2.692 -4.662 -5.461 1.00 93.25 74 GLU A C 1
ATOM 635 O O . GLU A 1 74 ? 3.565 -4.891 -6.304 1.00 93.25 74 GLU A O 1
ATOM 640 N N . LEU A 1 75 ? 1.844 -3.638 -5.578 1.00 92.75 75 LEU A N 1
ATOM 641 C CA . LEU A 1 75 ? 1.849 -2.732 -6.720 1.00 92.75 75 LEU A CA 1
ATOM 642 C C . LEU A 1 75 ? 3.174 -1.972 -6.825 1.00 92.75 75 LEU A C 1
ATOM 644 O O . LEU A 1 75 ? 3.730 -1.859 -7.917 1.00 92.75 75 LEU A O 1
ATOM 648 N N . GLN A 1 76 ? 3.714 -1.495 -5.702 1.00 91.88 76 GLN A N 1
ATOM 649 C CA . GLN A 1 76 ? 4.991 -0.791 -5.673 1.00 91.88 76 GLN A CA 1
ATOM 650 C C . GLN A 1 76 ? 6.141 -1.704 -6.121 1.00 91.88 76 GLN A C 1
ATOM 652 O O . GLN A 1 76 ? 6.965 -1.289 -6.934 1.00 91.88 76 GLN A O 1
ATOM 657 N N . ARG A 1 77 ? 6.172 -2.968 -5.673 1.00 91.56 77 ARG A N 1
ATOM 658 C CA . ARG A 1 77 ? 7.159 -3.959 -6.145 1.00 91.56 77 ARG A CA 1
ATOM 659 C C . ARG A 1 77 ? 7.042 -4.201 -7.645 1.00 91.56 77 ARG A C 1
ATOM 661 O O . ARG A 1 77 ? 8.059 -4.221 -8.335 1.00 91.56 77 ARG A O 1
ATOM 668 N N . ARG A 1 78 ? 5.815 -4.345 -8.154 1.00 91.81 78 ARG A N 1
ATOM 669 C CA . ARG A 1 78 ? 5.559 -4.532 -9.588 1.00 91.81 78 ARG A CA 1
ATOM 670 C C . ARG A 1 78 ? 6.049 -3.337 -10.401 1.00 91.81 78 ARG A C 1
ATOM 672 O O . ARG A 1 78 ? 6.744 -3.533 -11.389 1.00 91.81 78 ARG A O 1
ATOM 679 N N . GLN A 1 79 ? 5.763 -2.116 -9.952 1.00 90.88 79 GLN A N 1
ATOM 680 C CA . GLN A 1 79 ? 6.244 -0.903 -10.613 1.00 90.88 79 GLN A CA 1
ATOM 681 C C . GLN A 1 79 ? 7.768 -0.806 -10.617 1.00 90.88 79 GLN A C 1
ATOM 683 O O . GLN A 1 79 ? 8.340 -0.416 -11.630 1.00 90.88 79 GLN A O 1
ATOM 688 N N . THR A 1 80 ? 8.437 -1.135 -9.509 1.00 91.25 80 THR A N 1
ATOM 689 C CA . THR A 1 80 ? 9.906 -1.142 -9.462 1.00 91.25 80 THR A CA 1
ATOM 690 C C . THR A 1 80 ? 10.469 -2.151 -10.457 1.00 91.25 80 THR A C 1
ATOM 692 O O . THR A 1 80 ? 11.311 -1.790 -11.272 1.00 91.25 80 THR A O 1
ATOM 695 N N . TYR A 1 81 ? 9.928 -3.371 -10.473 1.00 92.00 81 TYR A N 1
ATOM 696 C CA . TYR A 1 81 ? 10.338 -4.410 -11.414 1.00 92.00 81 TYR A CA 1
ATOM 697 C C . TYR A 1 81 ? 10.108 -4.005 -12.878 1.00 92.00 81 TYR A C 1
ATOM 699 O O . TYR A 1 81 ? 10.979 -4.183 -13.726 1.00 92.00 81 TYR A O 1
ATOM 707 N N . GLU A 1 82 ? 8.954 -3.421 -13.200 1.00 91.44 82 GLU A N 1
ATOM 708 C CA . GLU A 1 82 ? 8.664 -2.924 -14.548 1.00 91.44 82 GLU A CA 1
ATOM 709 C C . GLU A 1 82 ? 9.597 -1.778 -14.950 1.00 91.44 82 GLU A C 1
ATOM 711 O O . GLU A 1 82 ? 10.096 -1.763 -16.075 1.00 91.44 82 GLU A O 1
ATOM 716 N N . LYS A 1 83 ? 9.884 -0.843 -14.036 1.00 91.75 83 LYS A N 1
ATOM 717 C CA . LYS A 1 83 ? 10.838 0.248 -14.278 1.00 91.75 83 LYS 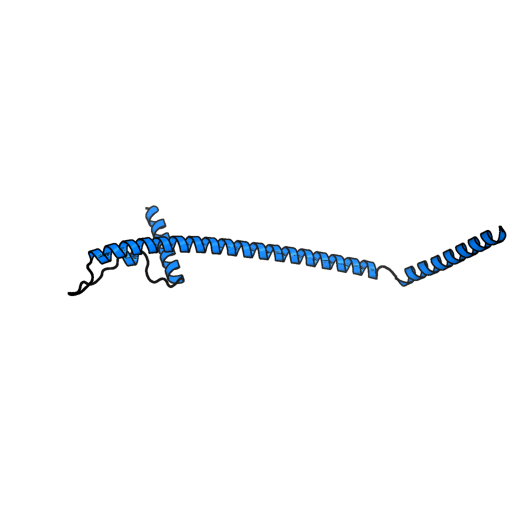A CA 1
ATOM 718 C C . LYS A 1 83 ? 12.237 -0.286 -14.554 1.00 91.75 83 LYS A C 1
ATOM 720 O O . LYS A 1 83 ? 12.847 0.141 -15.528 1.00 91.75 83 LYS A O 1
ATOM 725 N N . GLU A 1 84 ? 12.722 -1.225 -13.746 1.00 91.38 84 GLU A N 1
ATOM 726 C CA . GLU A 1 84 ? 14.021 -1.876 -13.948 1.00 91.38 84 GLU A CA 1
ATOM 727 C C . GLU A 1 84 ? 14.076 -2.602 -15.294 1.00 91.38 84 GLU A C 1
ATOM 729 O O . GLU A 1 84 ? 15.031 -2.432 -16.048 1.00 91.38 84 GLU A O 1
ATOM 734 N N . ARG A 1 85 ? 13.018 -3.336 -15.657 1.00 93.12 85 ARG A N 1
ATOM 735 C CA . ARG A 1 85 ? 12.930 -4.000 -16.964 1.00 93.12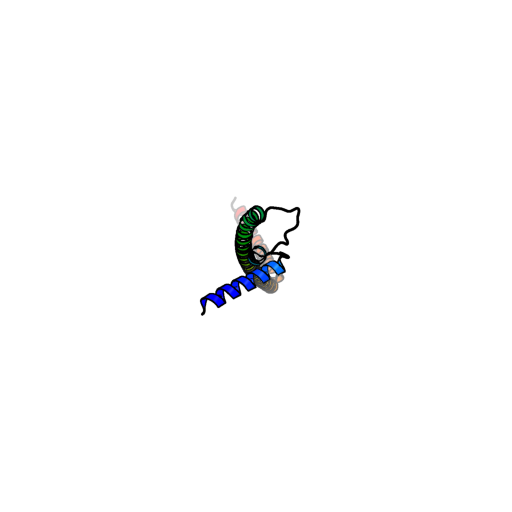 85 ARG A CA 1
ATOM 736 C C . ARG A 1 85 ? 12.965 -3.022 -18.131 1.00 93.12 85 ARG A C 1
ATOM 738 O O . ARG A 1 85 ? 13.665 -3.273 -19.106 1.00 93.12 85 ARG A O 1
ATOM 745 N N . VAL A 1 86 ? 12.215 -1.925 -18.050 1.00 92.75 86 VAL A N 1
ATOM 746 C CA . VAL A 1 86 ? 12.196 -0.901 -19.104 1.00 92.75 86 VAL A CA 1
ATOM 747 C C . VAL A 1 86 ? 13.539 -0.179 -19.193 1.00 92.75 86 VAL A C 1
ATOM 749 O O . VAL A 1 86 ? 13.980 0.129 -20.296 1.00 92.75 86 VAL A O 1
ATOM 752 N N . MET A 1 87 ? 14.194 0.092 -18.063 1.00 92.12 87 MET A N 1
ATOM 753 C CA . MET A 1 87 ? 15.532 0.692 -18.027 1.00 92.12 87 MET A CA 1
ATOM 754 C C . MET A 1 87 ? 16.562 -0.226 -18.684 1.00 92.12 87 MET A C 1
ATOM 756 O O . MET A 1 87 ? 17.242 0.209 -19.608 1.00 92.12 87 MET A O 1
ATOM 760 N N . ALA A 1 88 ? 16.596 -1.504 -18.299 1.00 91.38 88 ALA A N 1
ATOM 761 C CA . ALA A 1 88 ? 17.500 -2.487 -18.888 1.00 91.38 88 ALA A CA 1
ATOM 762 C C . ALA A 1 88 ? 17.264 -2.648 -20.398 1.00 91.38 88 ALA A C 1
ATOM 764 O O . ALA A 1 88 ? 18.211 -2.710 -21.176 1.00 91.38 88 ALA A O 1
ATOM 765 N N . GLU A 1 89 ? 16.005 -2.666 -20.845 1.00 92.25 89 GLU A N 1
ATOM 766 C CA . GLU A 1 89 ? 15.697 -2.737 -22.276 1.00 92.25 89 GLU A CA 1
ATOM 767 C C . GLU A 1 89 ? 16.148 -1.475 -23.024 1.00 92.25 89 GLU A C 1
ATOM 769 O O . GLU A 1 89 ? 16.728 -1.563 -24.105 1.00 92.25 89 GLU A O 1
ATOM 774 N N . LYS A 1 90 ? 15.945 -0.289 -22.439 1.00 91.62 90 LYS A N 1
ATOM 775 C CA . LYS A 1 90 ? 16.429 0.972 -23.018 1.00 91.62 90 LYS A CA 1
ATOM 776 C C . LYS A 1 90 ? 17.949 1.006 -23.127 1.00 91.62 90 LYS A C 1
ATOM 778 O O . LYS A 1 90 ? 18.451 1.456 -24.153 1.00 91.62 90 LYS A O 1
ATOM 783 N N . GLU A 1 91 ? 18.662 0.537 -22.107 1.00 92.00 91 GLU A N 1
ATOM 784 C CA . GLU A 1 91 ? 20.124 0.436 -22.118 1.00 92.00 91 GLU A CA 1
ATOM 785 C C . GLU A 1 91 ? 20.596 -0.515 -23.219 1.00 92.00 91 GLU A C 1
ATOM 787 O O . GLU A 1 91 ? 21.428 -0.130 -24.036 1.00 92.00 91 GLU A O 1
ATOM 792 N N . ARG A 1 92 ? 19.985 -1.700 -23.341 1.00 92.88 92 ARG A N 1
ATOM 793 C CA . ARG A 1 92 ? 20.307 -2.656 -24.414 1.00 92.88 92 ARG A CA 1
ATOM 794 C C . ARG A 1 92 ? 20.090 -2.072 -25.806 1.00 92.88 92 ARG A C 1
ATOM 796 O O . ARG A 1 92 ? 20.960 -2.201 -26.664 1.00 92.88 92 ARG A O 1
ATOM 803 N N . VAL A 1 93 ? 18.958 -1.404 -26.025 1.00 92.56 93 VAL A N 1
ATOM 804 C CA . VAL A 1 93 ? 18.656 -0.749 -27.306 1.00 92.56 93 VAL A CA 1
ATOM 805 C C . VAL A 1 93 ? 19.625 0.404 -27.575 1.00 92.56 93 VAL A C 1
ATOM 807 O O . VAL A 1 93 ? 20.008 0.624 -28.724 1.00 92.56 93 VAL A O 1
ATOM 810 N N . HIS A 1 94 ? 20.029 1.157 -26.549 1.00 92.38 94 HIS A N 1
ATOM 811 C CA . HIS A 1 94 ? 21.010 2.227 -26.706 1.00 92.38 94 HIS A CA 1
ATOM 812 C C . HIS A 1 94 ? 22.385 1.669 -27.084 1.00 92.38 94 HIS A C 1
ATOM 814 O O . HIS A 1 94 ? 22.956 2.114 -28.075 1.00 92.38 94 HIS A O 1
ATOM 820 N N . GLU A 1 95 ? 22.869 0.643 -26.381 1.00 92.00 95 GLU A N 1
ATOM 821 C CA . GLU A 1 95 ? 24.127 -0.029 -26.714 1.00 92.00 95 GLU A CA 1
ATOM 822 C C . GLU A 1 95 ? 24.117 -0.615 -28.129 1.00 92.00 95 GLU A C 1
ATOM 824 O O . GLU A 1 95 ? 25.107 -0.511 -28.855 1.00 92.00 95 GLU A O 1
ATOM 829 N N . GLU A 1 96 ? 23.006 -1.225 -28.549 1.00 92.62 96 GLU A N 1
ATOM 830 C CA . GLU A 1 96 ? 22.862 -1.757 -29.904 1.00 92.62 96 GLU A CA 1
ATOM 831 C C . GLU A 1 96 ? 22.922 -0.644 -30.958 1.00 92.62 96 GLU A C 1
ATOM 833 O O . GLU A 1 96 ? 23.626 -0.786 -31.961 1.00 92.62 96 GLU A O 1
ATOM 838 N N . LYS A 1 97 ? 22.249 0.487 -30.712 1.00 90.50 97 LYS A N 1
ATOM 839 C CA . LYS A 1 97 ? 22.302 1.666 -31.589 1.00 90.50 97 LYS A CA 1
ATOM 840 C C . LYS A 1 97 ? 23.706 2.247 -31.682 1.00 90.50 97 LYS A C 1
ATOM 842 O O . LYS A 1 97 ? 24.154 2.518 -32.791 1.00 90.50 97 LYS A O 1
ATOM 847 N N . GLU A 1 98 ? 24.408 2.390 -30.561 1.00 90.31 98 GLU A N 1
ATOM 848 C CA . GLU A 1 98 ? 25.787 2.889 -30.537 1.00 90.31 98 GLU A CA 1
ATOM 849 C C . GLU A 1 98 ? 26.731 1.954 -31.304 1.00 90.31 98 GLU A C 1
ATOM 851 O O . GLU A 1 98 ? 27.526 2.401 -32.131 1.00 90.31 98 GLU A O 1
ATOM 856 N N . ARG A 1 99 ? 26.599 0.633 -31.125 1.00 92.00 99 ARG A N 1
ATOM 857 C CA . ARG A 1 99 ? 27.384 -0.353 -31.888 1.00 92.00 99 ARG A CA 1
ATOM 858 C C . ARG A 1 99 ? 27.072 -0.307 -33.382 1.00 92.00 99 ARG A C 1
ATOM 860 O O . ARG A 1 99 ? 27.990 -0.389 -34.200 1.00 92.00 99 ARG A O 1
ATOM 867 N N . ALA A 1 100 ? 25.798 -0.185 -33.750 1.00 90.38 100 ALA A N 1
ATOM 868 C CA . ALA A 1 100 ? 25.382 -0.064 -35.143 1.00 90.38 100 ALA A CA 1
ATOM 869 C C . ALA A 1 100 ? 25.914 1.230 -35.777 1.00 90.38 100 ALA A C 1
ATOM 871 O O . ALA A 1 100 ? 26.414 1.194 -36.902 1.00 90.38 100 ALA A O 1
ATOM 872 N N . PHE A 1 101 ? 25.873 2.342 -35.040 1.00 90.44 101 PHE A N 1
ATOM 873 C CA . PHE A 1 101 ? 26.416 3.627 -35.470 1.00 90.44 101 PHE A CA 1
ATOM 874 C C . PHE A 1 101 ? 27.936 3.565 -35.659 1.00 90.44 101 PHE A C 1
ATOM 876 O O . PHE A 1 101 ? 28.430 3.902 -36.733 1.00 90.44 101 PHE A O 1
ATOM 883 N N . ALA A 1 102 ? 28.676 3.032 -34.682 1.00 88.94 102 ALA A N 1
ATOM 884 C CA . ALA A 1 102 ? 30.122 2.843 -34.787 1.00 88.94 102 ALA A CA 1
ATOM 885 C C . ALA A 1 102 ? 30.505 1.949 -35.981 1.00 88.94 102 ALA A C 1
ATOM 887 O O . ALA A 1 102 ? 31.455 2.241 -36.708 1.00 88.94 102 ALA A O 1
ATOM 888 N N . ARG A 1 103 ? 29.735 0.882 -36.237 1.00 88.56 103 ARG A N 1
ATOM 889 C CA . ARG A 1 103 ? 29.929 0.013 -37.407 1.00 88.56 103 ARG A CA 1
ATOM 890 C C . ARG A 1 103 ? 29.676 0.752 -38.722 1.00 88.56 103 ARG A C 1
ATOM 892 O O . ARG A 1 103 ? 30.447 0.571 -39.662 1.00 88.56 103 ARG A 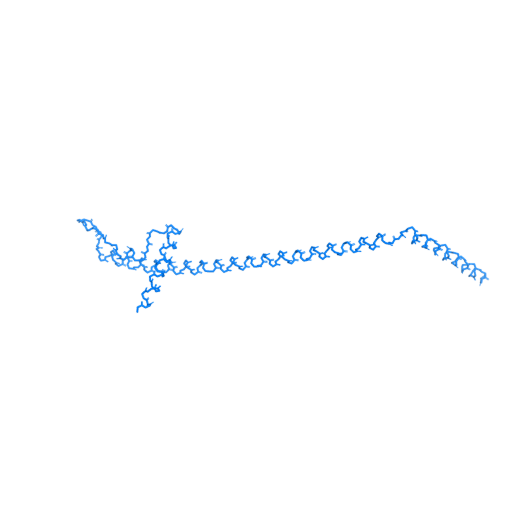O 1
ATOM 899 N N . ALA A 1 104 ? 28.616 1.555 -38.800 1.00 85.62 104 ALA A N 1
ATOM 900 C CA . ALA A 1 104 ? 28.311 2.356 -39.983 1.00 85.62 104 ALA A CA 1
ATOM 901 C C . ALA A 1 104 ? 29.423 3.378 -40.259 1.00 85.62 104 ALA A C 1
ATOM 903 O O . ALA A 1 104 ? 29.898 3.475 -41.387 1.00 85.62 104 ALA A O 1
ATOM 904 N N . GLN A 1 105 ? 29.909 4.055 -39.216 1.00 84.00 105 GLN A N 1
ATOM 905 C CA . GLN A 1 105 ? 30.993 5.027 -39.330 1.00 84.00 105 GLN A CA 1
ATOM 906 C C . GLN A 1 105 ? 32.321 4.376 -39.752 1.00 84.00 105 GLN A C 1
ATOM 908 O O . GLN A 1 105 ? 33.054 4.928 -40.569 1.00 84.00 105 GLN A O 1
ATOM 913 N N . ALA A 1 106 ? 32.633 3.178 -39.246 1.00 83.00 106 ALA A N 1
ATOM 914 C CA . ALA A 1 106 ? 33.826 2.435 -39.657 1.00 83.00 106 ALA A CA 1
ATOM 915 C C . ALA A 1 106 ? 33.774 2.011 -41.136 1.00 83.00 106 ALA A C 1
ATOM 917 O O . ALA A 1 106 ? 34.790 2.069 -41.827 1.00 83.00 106 ALA A O 1
ATOM 918 N N . LEU A 1 107 ? 32.595 1.613 -41.629 1.00 78.94 107 LEU A N 1
ATOM 919 C CA . LEU A 1 107 ? 32.381 1.313 -43.048 1.00 78.94 107 LEU A CA 1
ATOM 920 C C . LEU A 1 107 ? 32.530 2.567 -43.916 1.00 78.94 107 LEU A C 1
ATOM 922 O O . LEU A 1 107 ? 33.153 2.492 -44.968 1.00 78.94 107 LEU A O 1
ATOM 926 N N . GLU A 1 108 ? 32.003 3.709 -43.474 1.00 75.88 108 GLU A N 1
ATOM 927 C CA . GLU A 1 108 ? 32.135 4.982 -44.192 1.00 75.88 108 GLU A CA 1
ATOM 928 C C . GLU A 1 108 ? 33.598 5.438 -44.280 1.00 75.88 108 GLU A C 1
ATOM 930 O O . GLU A 1 108 ? 34.074 5.773 -45.361 1.00 75.88 108 GLU A O 1
ATOM 935 N N . ASN A 1 109 ? 34.342 5.367 -43.175 1.00 75.38 109 ASN A N 1
ATOM 936 C CA . ASN A 1 109 ? 35.751 5.766 -43.137 1.00 75.38 109 ASN A CA 1
ATOM 937 C C . ASN A 1 109 ? 36.676 4.821 -43.924 1.00 75.38 109 ASN A C 1
ATOM 939 O O . ASN A 1 109 ? 37.746 5.235 -44.362 1.00 75.38 109 ASN A O 1
ATOM 943 N N . GLY A 1 110 ? 36.298 3.548 -44.081 1.00 69.69 110 GLY A N 1
ATOM 944 C CA . GLY A 1 110 ? 37.069 2.558 -44.839 1.00 69.69 110 GLY A CA 1
ATOM 945 C C . GLY A 1 110 ? 36.880 2.634 -46.357 1.00 69.69 110 GLY A C 1
ATOM 946 O O . GLY A 1 110 ? 37.615 1.974 -47.092 1.00 69.69 110 GLY A O 1
ATOM 947 N N . VAL A 1 111 ? 35.907 3.412 -46.841 1.00 72.38 111 VAL A N 1
ATOM 948 C CA . VAL A 1 111 ? 35.637 3.589 -48.271 1.00 72.38 111 VAL A CA 1
ATOM 949 C C . VAL A 1 111 ? 36.254 4.906 -48.731 1.00 72.38 111 VAL A C 1
ATOM 951 O O . VAL A 1 111 ? 35.736 5.984 -48.446 1.00 72.38 111 VAL A O 1
ATOM 954 N N . ASP A 1 112 ? 37.351 4.830 -49.489 1.00 76.75 112 ASP A N 1
ATOM 955 C CA . ASP A 1 112 ? 37.931 6.016 -50.119 1.00 76.75 112 ASP A CA 1
ATOM 956 C C . ASP A 1 112 ? 36.995 6.534 -51.220 1.00 76.75 112 ASP A C 1
ATOM 958 O O . ASP A 1 112 ? 36.919 6.020 -52.342 1.00 76.75 112 ASP A O 1
ATOM 962 N N . LYS A 1 113 ? 36.245 7.577 -50.868 1.00 78.00 113 LYS A N 1
ATOM 963 C CA . LYS A 1 113 ? 35.236 8.198 -51.725 1.00 78.00 113 LYS A CA 1
ATOM 964 C C . LYS A 1 113 ? 35.836 8.754 -53.020 1.00 78.00 113 LYS A C 1
ATOM 966 O O . LYS A 1 113 ? 35.121 8.827 -54.020 1.00 78.00 113 LYS A O 1
ATOM 971 N N . SER A 1 114 ? 37.120 9.125 -53.025 1.00 76.94 114 SER A N 1
ATOM 972 C CA . SER A 1 114 ? 37.793 9.651 -54.218 1.00 76.94 114 SER A CA 1
ATOM 973 C C . SER A 1 114 ? 37.948 8.572 -55.291 1.00 76.94 114 SER A C 1
ATOM 975 O O . SER A 1 114 ? 37.534 8.785 -56.430 1.00 76.94 114 SER A O 1
ATOM 977 N N . VAL A 1 115 ? 38.394 7.378 -54.893 1.00 82.06 115 VAL A N 1
ATOM 978 C CA . VAL A 1 115 ? 38.574 6.210 -55.767 1.00 82.06 115 VAL A CA 1
ATOM 979 C C . VAL A 1 115 ? 37.240 5.744 -56.347 1.00 82.06 115 VAL A C 1
ATOM 981 O O . VAL A 1 115 ? 37.138 5.462 -57.540 1.00 82.06 115 VAL A O 1
ATOM 984 N N .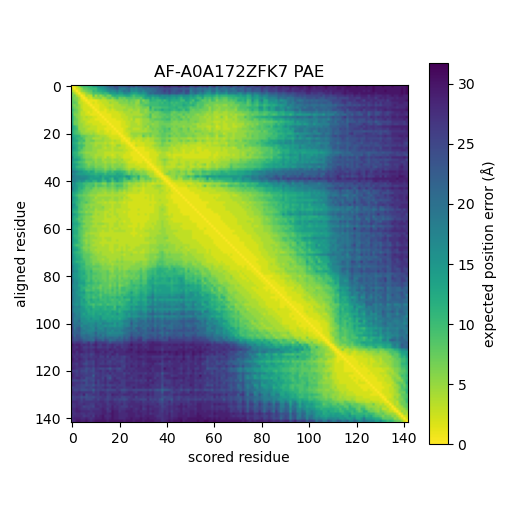 VAL A 1 116 ? 36.183 5.711 -55.529 1.00 84.06 116 VAL A N 1
ATOM 985 C CA . VAL A 1 116 ? 34.836 5.348 -56.001 1.00 84.06 116 VAL A CA 1
ATOM 986 C C . VAL A 1 116 ? 34.310 6.376 -57.004 1.00 84.06 116 VAL A C 1
ATOM 988 O O . VAL A 1 116 ? 33.762 6.002 -58.040 1.00 84.06 116 VAL A O 1
ATOM 991 N N . THR A 1 117 ? 34.500 7.669 -56.731 1.00 85.44 117 THR A N 1
ATOM 992 C CA . THR A 1 117 ? 34.057 8.739 -57.637 1.00 85.44 117 THR A CA 1
ATOM 993 C C . THR A 1 117 ? 34.812 8.679 -58.962 1.00 85.44 117 THR A C 1
ATOM 995 O O . THR A 1 117 ? 34.203 8.785 -60.023 1.00 85.44 117 THR A O 1
ATOM 998 N N . GLU A 1 118 ? 36.123 8.451 -58.923 1.00 89.75 118 GLU A N 1
ATOM 999 C CA . GLU A 1 118 ? 36.944 8.317 -60.124 1.00 89.75 118 GLU A CA 1
ATOM 1000 C C . GLU A 1 118 ? 36.538 7.098 -60.964 1.00 89.75 118 GLU A C 1
ATOM 1002 O O . GLU A 1 118 ? 36.366 7.210 -62.182 1.00 89.75 118 GLU A O 1
ATOM 1007 N N . ALA A 1 119 ? 36.281 5.956 -60.318 1.00 88.56 119 ALA A N 1
ATOM 1008 C CA . ALA A 1 119 ? 35.767 4.766 -60.985 1.00 88.56 119 ALA A CA 1
ATOM 1009 C C . ALA A 1 119 ? 34.414 5.037 -61.668 1.00 88.56 119 ALA A C 1
ATOM 1011 O O . ALA A 1 119 ? 34.250 4.698 -62.843 1.00 88.56 119 ALA A O 1
ATOM 1012 N N . ILE A 1 120 ? 33.478 5.706 -60.981 1.00 92.94 120 ILE A N 1
ATOM 1013 C CA . ILE A 1 120 ? 32.172 6.094 -61.543 1.00 92.94 120 ILE A CA 1
ATOM 1014 C C . ILE A 1 120 ? 32.356 7.004 -62.761 1.00 92.94 120 ILE A C 1
ATOM 1016 O O . ILE A 1 120 ? 31.809 6.712 -63.821 1.00 92.94 120 ILE A O 1
ATOM 1020 N N . VAL A 1 121 ? 33.184 8.046 -62.661 1.00 93.62 121 VAL A N 1
ATOM 1021 C CA . VAL A 1 121 ? 33.433 8.973 -63.777 1.00 93.62 121 VAL A CA 1
ATOM 1022 C C . VAL A 1 121 ? 34.060 8.251 -64.975 1.00 93.62 121 VAL A C 1
ATOM 1024 O O . VAL A 1 121 ? 33.711 8.526 -66.127 1.00 93.62 121 VAL A O 1
ATOM 1027 N N . SER A 1 122 ? 34.971 7.303 -64.739 1.00 92.94 122 SER A N 1
ATOM 1028 C CA . SER A 1 122 ? 35.578 6.512 -65.818 1.00 92.94 122 SER A CA 1
ATOM 1029 C C . SER A 1 122 ? 34.552 5.615 -66.527 1.00 92.94 122 SER A C 1
ATOM 1031 O O . SER A 1 122 ? 34.547 5.519 -67.760 1.00 92.94 122 SER A O 1
ATOM 1033 N N . LEU A 1 123 ? 33.628 5.021 -65.766 1.00 93.56 123 LEU A N 1
ATOM 1034 C CA . LEU A 1 123 ? 32.531 4.213 -66.288 1.00 93.56 123 LEU A CA 1
ATOM 1035 C C . LEU A 1 123 ? 31.538 5.068 -67.071 1.00 93.56 123 LEU A C 1
ATOM 1037 O O . LEU A 1 123 ? 31.144 4.681 -68.168 1.00 93.56 123 LEU A O 1
ATOM 1041 N N . GLU A 1 124 ? 31.183 6.250 -66.572 1.00 94.19 124 GLU A N 1
ATOM 1042 C CA . GLU A 1 124 ? 30.304 7.190 -67.271 1.00 94.19 124 GLU A CA 1
ATOM 1043 C C . GLU A 1 124 ? 30.886 7.613 -68.620 1.00 94.19 124 GLU A C 1
ATOM 1045 O O . GLU A 1 124 ? 30.182 7.581 -69.632 1.00 94.19 124 GLU A O 1
ATOM 1050 N N . ARG A 1 125 ? 32.188 7.931 -68.672 1.00 93.50 125 ARG A N 1
ATOM 1051 C CA . ARG A 1 125 ? 32.881 8.237 -69.935 1.00 93.50 125 ARG A CA 1
ATOM 1052 C C . ARG A 1 125 ? 32.856 7.052 -70.893 1.00 93.50 125 ARG A C 1
ATOM 1054 O O . ARG A 1 125 ? 32.570 7.230 -72.076 1.00 93.50 125 ARG A O 1
ATOM 1061 N N . THR A 1 126 ? 33.113 5.849 -70.386 1.00 95.06 126 THR A N 1
ATOM 1062 C CA . THR A 1 126 ? 33.103 4.621 -71.192 1.00 95.06 126 THR A CA 1
ATOM 1063 C C . THR A 1 126 ? 31.709 4.345 -71.762 1.00 95.06 126 THR A C 1
ATOM 1065 O O . THR A 1 126 ? 31.562 4.092 -72.957 1.00 95.06 126 THR A O 1
ATOM 1068 N N . ILE A 1 127 ? 30.664 4.470 -70.940 1.00 93.62 127 ILE A N 1
ATOM 1069 C CA . ILE A 1 127 ? 29.267 4.300 -71.357 1.00 93.62 127 ILE A CA 1
ATOM 1070 C C . ILE A 1 127 ? 28.871 5.365 -72.383 1.00 93.62 127 ILE A C 1
ATOM 1072 O O . ILE A 1 127 ? 28.212 5.039 -73.369 1.00 93.62 127 ILE A O 1
ATOM 1076 N N . ALA A 1 128 ? 29.275 6.623 -72.191 1.00 92.12 128 ALA A N 1
ATOM 1077 C CA . ALA A 1 128 ? 28.996 7.699 -73.138 1.00 92.12 128 ALA A CA 1
ATOM 1078 C C . ALA A 1 128 ? 29.627 7.425 -74.513 1.00 92.12 128 ALA A C 1
ATOM 1080 O O . ALA A 1 128 ? 28.959 7.569 -75.536 1.00 92.12 128 ALA A O 1
ATOM 1081 N N . GLN A 1 129 ? 30.875 6.951 -74.542 1.00 89.12 129 GLN A N 1
ATOM 1082 C CA . GLN A 1 129 ? 31.567 6.584 -75.781 1.00 89.12 129 GLN A CA 1
ATOM 1083 C C . GLN A 1 129 ? 30.926 5.375 -76.473 1.00 89.12 129 GLN A C 1
ATOM 1085 O O . GLN A 1 129 ? 30.736 5.389 -77.688 1.00 89.12 129 GLN A O 1
ATOM 1090 N N . MET A 1 130 ? 30.548 4.341 -75.714 1.00 89.06 130 MET A N 1
ATOM 1091 C CA . MET A 1 130 ? 29.822 3.192 -76.266 1.00 89.06 130 MET A CA 1
ATOM 1092 C C . MET A 1 130 ? 28.457 3.605 -76.831 1.00 89.06 130 MET A C 1
ATOM 1094 O O . MET A 1 130 ? 28.078 3.154 -77.909 1.00 89.06 130 MET A O 1
ATOM 1098 N N . ARG A 1 131 ? 27.732 4.495 -76.141 1.00 88.50 131 ARG A N 1
ATOM 1099 C CA . ARG A 1 131 ? 26.461 5.047 -76.630 1.00 88.50 131 ARG A CA 1
ATOM 1100 C C . ARG A 1 131 ? 26.633 5.850 -77.918 1.00 88.50 131 ARG A C 1
ATOM 1102 O O . ARG A 1 131 ? 25.804 5.690 -78.804 1.00 88.50 131 ARG A O 1
ATOM 1109 N N . ALA A 1 132 ? 27.684 6.661 -78.035 1.00 86.06 132 ALA A N 1
ATOM 1110 C CA . ALA A 1 132 ? 27.967 7.429 -79.249 1.00 86.06 132 ALA A CA 1
ATOM 1111 C C . ALA A 1 132 ? 28.221 6.511 -80.456 1.00 86.06 132 ALA A C 1
ATOM 1113 O O . ALA A 1 132 ? 27.580 6.673 -81.489 1.00 86.06 132 ALA A O 1
ATOM 1114 N N . ARG A 1 133 ? 29.043 5.466 -80.287 1.00 84.38 133 ARG A N 1
ATOM 1115 C CA . ARG A 1 133 ? 29.288 4.462 -81.340 1.00 84.38 133 ARG A CA 1
ATOM 1116 C C . ARG A 1 133 ? 28.011 3.739 -81.775 1.00 84.38 133 ARG A C 1
ATOM 1118 O O . ARG A 1 133 ? 27.782 3.541 -82.958 1.00 84.38 133 ARG A O 1
ATOM 1125 N N . LEU A 1 134 ? 27.139 3.397 -80.824 1.00 81.94 134 LEU A N 1
ATOM 1126 C CA . LEU A 1 134 ? 25.835 2.792 -81.127 1.00 81.94 134 LEU A CA 1
ATOM 1127 C C . LEU A 1 134 ? 24.855 3.760 -81.814 1.00 81.94 134 LEU A C 1
ATOM 1129 O O . LEU A 1 134 ? 23.912 3.299 -82.458 1.00 81.94 134 LEU A O 1
ATOM 1133 N N . GLN A 1 135 ? 25.017 5.077 -81.655 1.00 74.81 135 GLN A N 1
ATOM 1134 C CA . GLN A 1 135 ? 24.236 6.073 -82.395 1.00 74.81 135 GLN A CA 1
ATOM 1135 C C . GLN A 1 135 ? 24.770 6.283 -83.817 1.00 74.81 135 GLN A C 1
ATOM 1137 O O . GLN A 1 135 ? 23.961 6.436 -84.732 1.00 74.81 135 GLN A O 1
ATOM 1142 N N . GLU A 1 136 ? 26.087 6.221 -84.020 1.00 69.12 136 GLU A N 1
ATOM 1143 C CA . GLU A 1 136 ? 26.715 6.252 -85.351 1.00 69.12 136 GLU A CA 1
ATOM 1144 C C . GLU A 1 136 ? 26.334 5.008 -86.176 1.00 69.12 136 GLU A C 1
ATOM 1146 O O . GLU A 1 136 ? 25.751 5.153 -87.248 1.00 69.12 136 GLU A O 1
ATOM 1151 N N . ASP A 1 137 ? 26.469 3.796 -85.619 1.00 65.38 137 ASP A N 1
ATOM 1152 C CA . ASP A 1 137 ? 26.075 2.532 -86.283 1.00 65.38 137 ASP A CA 1
ATOM 1153 C C . ASP A 1 137 ? 24.572 2.449 -86.634 1.00 65.38 137 ASP A C 1
ATOM 1155 O O . ASP A 1 137 ? 24.147 1.654 -87.479 1.00 65.38 137 ASP A O 1
ATOM 1159 N N . ARG A 1 138 ? 23.730 3.237 -85.952 1.00 60.69 138 ARG A N 1
ATOM 1160 C CA . ARG A 1 138 ? 22.292 3.357 -86.246 1.00 60.69 138 ARG A CA 1
ATOM 1161 C C . ARG A 1 138 ? 21.977 4.414 -87.301 1.00 60.69 138 ARG A C 1
ATOM 1163 O O . ARG A 1 138 ? 20.919 4.312 -87.920 1.00 60.69 138 ARG A O 1
ATOM 1170 N N . SER A 1 139 ? 22.852 5.399 -87.485 1.00 59.12 139 SER A N 1
ATOM 1171 C CA . SER A 1 139 ? 22.675 6.496 -88.443 1.00 59.12 139 SER A CA 1
ATOM 1172 C C . SER A 1 139 ? 23.131 6.101 -89.851 1.00 59.12 139 SER A C 1
ATOM 1174 O O . SER A 1 139 ? 22.523 6.541 -90.815 1.00 59.12 139 SER A O 1
ATOM 1176 N N . ASP A 1 140 ? 24.094 5.180 -89.970 1.00 59.28 140 ASP A N 1
ATOM 1177 C CA . ASP A 1 140 ? 24.576 4.635 -91.255 1.00 59.28 140 ASP A CA 1
ATOM 1178 C C . ASP A 1 140 ? 23.649 3.571 -91.884 1.00 59.28 140 ASP A C 1
ATOM 1180 O O . ASP A 1 140 ? 23.968 2.974 -92.914 1.00 59.28 140 ASP A O 1
ATOM 1184 N N . LYS A 1 141 ? 22.492 3.293 -91.265 1.00 56.62 141 LYS A N 1
ATOM 1185 C CA . LYS A 1 141 ? 21.534 2.262 -91.707 1.00 56.62 141 LYS A CA 1
ATOM 1186 C C . LYS A 1 141 ? 20.227 2.797 -92.308 1.00 56.62 141 LYS A C 1
ATOM 1188 O O . LYS A 1 141 ? 19.333 1.983 -92.548 1.00 56.62 141 LYS A O 1
ATOM 1193 N N . TYR A 1 142 ? 20.118 4.102 -92.573 1.00 47.06 142 TYR A N 1
ATOM 1194 C CA . TYR A 1 142 ? 18.967 4.727 -93.243 1.00 47.06 142 TYR A CA 1
ATOM 1195 C C . TYR A 1 142 ? 19.387 5.699 -94.341 1.00 47.06 142 TYR A C 1
ATOM 1197 O O . TYR A 1 142 ? 20.315 6.496 -94.095 1.00 47.06 142 TYR A O 1
#

Sequence (142 aa):
MAVDENYQRKLEDQKRLFKQLGIKFDALTIHEKDFTTKMRGYSQEDVDFFLDDVILDYERFYKIITDLLDKYNELQRRQTYEKERVMAEKERVHEEKERAFARAQALENGVDKSVVTEAIVSLERTIAQMRARLQEDRSDKY

InterPro domains:
  IPR007793 DivIVA [PF05103] (28-85)
  IPR007793 DivIVA [PTHR35794] (24-129)
  IPR019933 DivIVA domain [TIGR03544] (28-58)

Solvent-accessible surface area (backbone atoms only — not comparable to full-atom values): 8125 Å² total; per-residue (Å²): 126,74,69,58,58,59,51,52,51,53,50,51,51,48,54,52,50,31,56,74,72,68,48,90,74,52,45,65,61,59,72,71,56,84,78,87,88,55,102,74,72,79,58,66,68,65,50,50,59,51,46,53,56,50,32,53,50,46,52,50,48,51,53,53,51,52,57,50,51,54,52,49,53,52,50,51,52,50,51,51,51,51,50,52,52,53,48,55,49,51,50,52,54,47,53,51,49,53,52,52,48,53,50,52,51,52,55,56,73,71,48,63,61,65,62,54,50,50,52,50,52,55,50,52,53,50,51,52,53,53,50,50,53,57,51,52,68,57,56,79,71,113

pLDDT: mean 85.84, std 9.69, range [47.06, 95.69]

Secondary structure (DSSP, 8-state):
-HHHHHHHHHHHHHHHHHHHHT----HHHHHT------SS---HHHHHHHHHHHHHHHHHHHHHHHHHHHHHHHHHHHHHHHHHHHHHHHHHHHHHHHHHHHHHHHHHHTS-HHHHHHHHHHHHHHHHHHHHHHHHHHHTT-

Mean predicted aligned error: 13.68 Å

Radius of gyration: 43.11 Å; Cα contacts (8 Å, |Δi|>4): 22; chains: 1; bounding box: 65×36×132 Å

Organism: NCBI:txid1616788

Foldseek 3Di:
DVVVVVVVVVVVVLVVVCVVVVNDDALVNLVPDDDDDDPDDDDPVVSVVVSVVVSVVRVVVSVVVVVVVVVVVVVVVVVVVVVVVVVVVVVVVVVVVVVVVVVVVVVVVPDPPVVVVVVVVVVVVVVVVVVVVVVVVVVVPD